Protein AF-A0A3M1Y2Q6-F1 (afdb_monomer)

Solvent-accessible surface area (backbone atoms only — not comparable to full-atom values): 8197 Å² total; per-residue (Å²): 135,67,67,74,61,61,56,50,56,53,53,53,51,48,47,54,50,44,39,63,77,53,44,41,68,63,50,40,54,51,52,46,51,50,50,41,46,50,53,54,52,50,24,75,75,66,76,52,63,84,64,69,85,60,56,58,85,60,52,47,77,42,79,74,50,74,46,80,47,71,82,51,103,88,46,94,67,52,32,38,37,38,36,30,39,29,25,33,68,33,86,93,42,74,91,41,72,39,70,28,32,37,29,42,33,30,19,38,82,85,54,47,80,72,49,76,47,83,47,74,48,64,72,86,74,90,55,83,68,80,61,64,81,76,76,76,86,130

Nearest PDB structures (foldseek):
  8rj3-assembly1_I  TM=3.422E-01  e=1.240E+00  Homo sapiens
  6q0w-assembly1_C  TM=2.585E-01  e=7.199E-01  Homo sapiens
  6q0r-assembly1_C  TM=2.950E-01  e=1.580E+00  Homo sapiens
  6st2-assembly1_D  TM=2.795E-01  e=9.739E-01  synthetic construct
  8rj3-assembly1_A  TM=3.238E-01  e=5.291E+00  Homo sapiens

Foldseek 3Di:
DPPVVVVVVVQVVLQVVLCVVLVVQVVQQVVLLVVQVVVVVVCVVPVDCLVVPDRSVQWDKDFPDKDWACDDPPDNAIKIKTKIWTWGADPVHRVDIDTQFIKIFIAGSNNHTPDIDTGTDHDDDPDPCVCVVVDDDD

Radius of gyration: 18.28 Å; Cα contacts (8 Å, |Δi|>4): 194; chains: 1; bounding box: 36×44×48 Å

Structure (mmCIF, N/CA/C/O backbone):
data_AF-A0A3M1Y2Q6-F1
#
_entry.id   AF-A0A3M1Y2Q6-F1
#
loop_
_atom_site.group_PDB
_atom_site.id
_atom_site.type_symbol
_atom_site.label_atom_id
_atom_site.label_alt_id
_atom_site.label_comp_id
_atom_site.label_asym_id
_atom_site.label_entity_id
_atom_site.label_seq_id
_atom_site.pdbx_PDB_ins_code
_atom_site.Cartn_x
_atom_site.Cartn_y
_atom_site.Cartn_z
_atom_site.occupancy
_atom_site.B_iso_or_equiv
_atom_site.auth_seq_id
_atom_site.auth_comp_id
_atom_site.auth_asym_id
_atom_site.auth_atom_id
_atom_site.pdbx_PDB_model_num
ATOM 1 N N . MET A 1 1 ? 13.872 -28.857 -22.835 1.00 44.91 1 MET A N 1
ATOM 2 C CA . MET A 1 1 ? 14.518 -27.538 -23.020 1.00 44.91 1 MET A CA 1
ATOM 3 C C . MET A 1 1 ? 13.755 -26.527 -22.188 1.00 44.91 1 MET A C 1
ATOM 5 O O . MET A 1 1 ? 12.534 -26.501 -22.249 1.00 44.91 1 MET A O 1
ATOM 9 N N . ASN A 1 2 ? 14.495 -25.813 -21.342 1.00 49.69 2 ASN A N 1
ATOM 10 C CA . ASN A 1 2 ? 14.066 -25.117 -20.125 1.00 49.69 2 ASN A CA 1
ATOM 11 C C . ASN A 1 2 ? 13.725 -23.632 -20.363 1.00 49.69 2 ASN A C 1
ATOM 13 O O . ASN A 1 2 ? 14.023 -22.778 -19.536 1.00 49.69 2 ASN A O 1
ATOM 17 N N . THR A 1 3 ? 13.091 -23.303 -21.488 1.00 54.56 3 THR A N 1
ATOM 18 C CA . THR A 1 3 ? 12.830 -21.905 -21.886 1.00 54.56 3 THR A CA 1
ATOM 19 C C . THR A 1 3 ? 11.935 -21.159 -20.885 1.00 54.56 3 THR A C 1
ATOM 21 O O . THR A 1 3 ? 12.010 -19.942 -20.749 1.00 54.56 3 THR A O 1
ATOM 24 N N . HIS A 1 4 ? 11.110 -21.897 -20.140 1.00 51.16 4 HIS A N 1
ATOM 25 C CA . HIS A 1 4 ? 10.209 -21.338 -19.134 1.00 51.16 4 HIS A CA 1
ATOM 26 C C . HIS A 1 4 ? 10.922 -20.898 -17.846 1.00 51.16 4 HIS A C 1
ATOM 28 O O . HIS A 1 4 ? 10.445 -19.981 -17.183 1.00 51.16 4 HIS A O 1
ATOM 34 N N . MET A 1 5 ? 12.052 -21.529 -17.506 1.00 51.00 5 MET A N 1
ATOM 35 C CA . MET A 1 5 ? 12.807 -21.243 -16.282 1.00 51.00 5 MET A CA 1
ATOM 36 C C . MET A 1 5 ? 13.713 -20.018 -16.477 1.00 51.00 5 MET A C 1
ATOM 38 O O . MET A 1 5 ? 13.731 -19.130 -15.635 1.00 51.00 5 MET A O 1
ATOM 42 N N . GLU A 1 6 ? 14.349 -19.893 -17.647 1.00 57.25 6 GLU A N 1
ATOM 43 C CA . GLU A 1 6 ? 15.196 -18.737 -17.980 1.00 57.25 6 GLU A CA 1
ATOM 44 C C . GLU A 1 6 ? 14.393 -17.427 -18.066 1.00 57.25 6 GLU A C 1
ATOM 46 O O . GLU A 1 6 ? 14.864 -16.382 -17.627 1.00 57.25 6 GLU A O 1
ATOM 51 N N . SER A 1 7 ? 13.155 -17.454 -18.572 1.00 59.81 7 SER A N 1
ATOM 52 C CA . SER A 1 7 ? 12.326 -16.244 -18.696 1.00 59.81 7 SER A CA 1
ATOM 53 C C . SER A 1 7 ? 11.854 -15.669 -17.351 1.00 59.81 7 SER A C 1
ATOM 55 O O . SER A 1 7 ? 11.610 -14.463 -17.270 1.00 59.81 7 SER A O 1
ATOM 57 N N . MET A 1 8 ? 11.689 -16.497 -16.311 1.00 60.78 8 MET A N 1
ATOM 58 C CA . MET A 1 8 ? 11.211 -16.042 -14.996 1.00 60.78 8 MET A CA 1
ATOM 59 C C . MET A 1 8 ? 12.309 -15.309 -14.217 1.00 60.78 8 MET A C 1
ATOM 61 O O . MET A 1 8 ? 12.027 -14.285 -13.590 1.00 60.78 8 MET A O 1
ATOM 65 N N . ASP A 1 9 ? 13.563 -15.743 -14.356 1.00 70.50 9 ASP A N 1
ATOM 66 C CA . ASP A 1 9 ? 14.717 -15.085 -13.732 1.00 70.50 9 ASP A CA 1
ATOM 67 C C . ASP A 1 9 ? 14.922 -13.655 -14.264 1.00 70.50 9 ASP A C 1
ATOM 69 O O . ASP A 1 9 ? 15.258 -12.741 -13.509 1.00 70.50 9 ASP A O 1
ATOM 73 N N . HIS A 1 10 ? 14.627 -13.417 -15.547 1.00 80.81 10 HIS A N 1
ATOM 74 C CA . HIS A 1 10 ? 14.741 -12.089 -16.161 1.00 80.81 10 HIS A CA 1
ATOM 75 C C . HIS A 1 10 ? 13.657 -11.116 -15.677 1.00 80.81 10 HIS A C 1
ATOM 77 O O . HIS A 1 10 ? 13.948 -9.943 -15.440 1.00 80.81 10 HIS A O 1
ATOM 83 N N . ALA A 1 11 ? 12.415 -11.584 -15.508 1.00 84.31 11 ALA A N 1
ATOM 84 C CA . ALA A 1 11 ? 11.317 -10.747 -15.023 1.00 84.31 11 ALA A CA 1
ATOM 85 C C . ALA A 1 11 ? 11.503 -10.368 -13.544 1.00 84.31 11 ALA A C 1
ATOM 87 O O . ALA A 1 11 ? 11.326 -9.204 -13.183 1.00 84.31 11 ALA A O 1
ATOM 88 N N . GLY A 1 12 ? 11.922 -11.326 -12.709 1.00 88.00 12 GLY A N 1
ATOM 89 C CA . GLY A 1 12 ? 12.261 -11.071 -11.309 1.00 88.00 12 GLY A CA 1
ATOM 90 C C . GLY A 1 12 ? 13.433 -10.098 -11.165 1.00 88.00 12 GLY A C 1
ATOM 91 O O . GLY A 1 12 ? 13.339 -9.128 -10.417 1.00 88.00 12 GLY A O 1
ATOM 92 N N . ALA A 1 13 ? 14.507 -10.288 -11.939 1.00 90.12 13 ALA A N 1
ATOM 93 C CA . ALA A 1 13 ? 15.645 -9.369 -11.944 1.00 90.12 13 ALA A CA 1
ATOM 94 C C . ALA A 1 13 ? 15.257 -7.956 -12.415 1.00 90.12 13 ALA A C 1
ATOM 96 O O . ALA A 1 13 ? 15.707 -6.964 -11.837 1.00 90.12 13 ALA A O 1
ATOM 97 N N . LEU A 1 14 ? 14.399 -7.852 -13.435 1.00 90.19 14 LEU A N 1
ATOM 98 C CA . LEU A 1 14 ? 13.886 -6.572 -13.917 1.00 90.19 14 LEU A CA 1
ATOM 99 C C 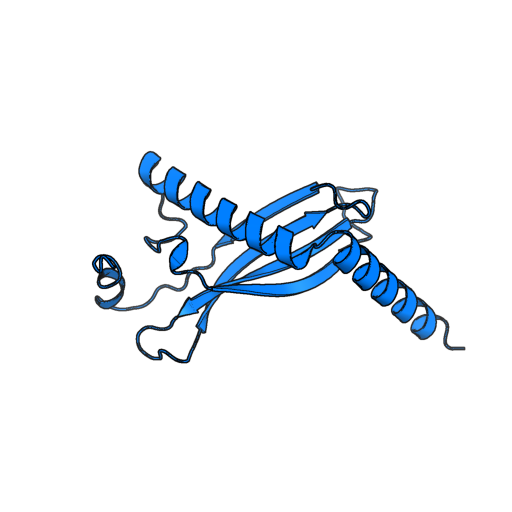. LEU A 1 14 ? 13.074 -5.849 -12.838 1.00 90.19 14 LEU A C 1
ATOM 101 O O . LEU A 1 14 ? 13.323 -4.669 -12.597 1.00 90.19 14 LEU A O 1
ATOM 105 N N . LEU A 1 15 ? 12.148 -6.551 -12.178 1.00 94.12 15 LEU A N 1
ATOM 106 C CA . LEU A 1 15 ? 11.342 -5.996 -11.093 1.00 94.12 15 LEU A CA 1
ATOM 107 C C . LEU A 1 15 ? 12.224 -5.511 -9.939 1.00 94.12 15 LEU A C 1
ATOM 109 O O . LEU A 1 15 ? 12.092 -4.363 -9.524 1.00 94.12 15 LEU A O 1
ATOM 113 N N . SER A 1 16 ? 13.155 -6.344 -9.468 1.00 93.94 16 SER A N 1
ATOM 114 C CA . SER A 1 16 ? 14.083 -5.981 -8.391 1.00 93.94 16 SER A CA 1
ATOM 115 C C . SER A 1 16 ? 14.908 -4.746 -8.745 1.00 93.94 16 SER A C 1
ATOM 117 O O . SER A 1 16 ? 15.079 -3.855 -7.915 1.00 93.94 16 SER A O 1
ATOM 119 N N . ARG A 1 17 ? 15.378 -4.649 -9.996 1.00 94.44 17 ARG A N 1
ATOM 120 C CA . ARG A 1 17 ? 16.130 -3.485 -10.474 1.00 94.44 17 ARG A CA 1
ATOM 121 C C . ARG A 1 17 ? 15.276 -2.218 -10.490 1.00 94.44 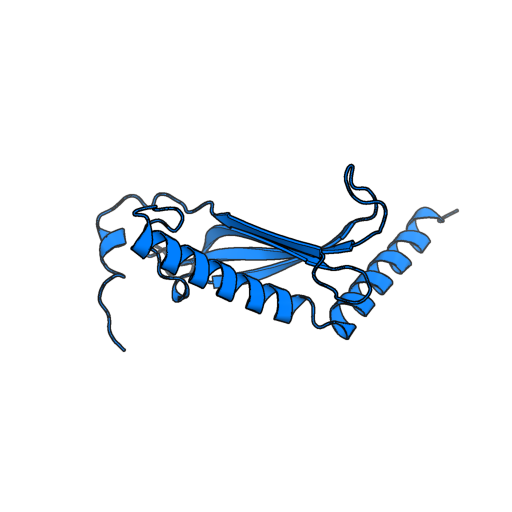17 ARG A C 1
ATOM 123 O O . ARG A 1 17 ? 15.729 -1.206 -9.971 1.00 94.44 17 ARG A O 1
ATOM 130 N N . ILE A 1 18 ? 14.074 -2.265 -11.073 1.00 94.56 18 ILE A N 1
ATOM 131 C CA . ILE A 1 18 ? 13.167 -1.104 -11.121 1.00 94.56 18 ILE A CA 1
ATOM 132 C C . ILE A 1 18 ? 12.804 -0.674 -9.697 1.00 94.56 18 ILE A C 1
ATOM 134 O O . ILE A 1 18 ? 12.920 0.501 -9.365 1.00 94.56 18 ILE A O 1
ATOM 138 N N . SER A 1 19 ? 12.421 -1.633 -8.850 1.00 94.75 19 SER A N 1
ATOM 139 C CA . SER A 1 19 ? 12.029 -1.392 -7.462 1.00 94.75 19 SER A CA 1
ATOM 140 C C . SER A 1 19 ? 13.118 -0.668 -6.673 1.00 94.75 19 SER A C 1
ATOM 142 O O . SER A 1 19 ? 12.836 0.355 -6.053 1.00 94.75 19 SER A O 1
ATOM 144 N N . ALA A 1 20 ? 14.365 -1.138 -6.773 1.00 95.50 20 ALA A N 1
ATOM 145 C CA . ALA A 1 20 ? 15.500 -0.522 -6.094 1.00 95.50 20 ALA A CA 1
ATOM 146 C C . ALA A 1 20 ? 15.873 0.849 -6.678 1.00 95.50 20 ALA A C 1
ATOM 148 O O . ALA A 1 20 ? 16.138 1.779 -5.928 1.00 95.50 20 ALA A O 1
ATOM 149 N N . GLN A 1 21 ? 15.887 0.997 -8.008 1.00 96.44 21 GLN A N 1
ATOM 150 C CA . GLN A 1 21 ? 16.246 2.266 -8.658 1.00 96.44 21 GLN A CA 1
ATOM 151 C C . GLN A 1 21 ? 15.245 3.387 -8.380 1.00 96.44 21 GLN A C 1
ATOM 153 O O . GLN A 1 21 ? 15.626 4.553 -8.379 1.00 96.44 21 GLN A O 1
ATOM 158 N N . GLN A 1 22 ? 13.975 3.031 -8.201 1.00 97.00 22 GLN A N 1
ATOM 159 C CA . GLN A 1 22 ? 12.880 3.980 -8.029 1.00 97.00 22 GLN A CA 1
ATOM 160 C C . GLN A 1 22 ? 12.388 4.069 -6.581 1.00 97.00 22 GLN A C 1
ATOM 162 O O . GLN A 1 22 ? 11.395 4.759 -6.350 1.00 97.00 22 GLN A O 1
ATOM 167 N N . GLU A 1 23 ? 13.030 3.360 -5.643 1.00 97.56 23 GLU A N 1
ATOM 168 C CA . GLU A 1 23 ? 12.662 3.302 -4.217 1.00 97.56 23 GLU A CA 1
ATOM 169 C C . GLU A 1 23 ? 11.160 3.016 -4.019 1.00 97.56 23 GLU A C 1
ATOM 171 O O . GLU A 1 23 ? 10.454 3.660 -3.237 1.00 97.56 23 GLU A O 1
ATOM 176 N N . LEU A 1 24 ? 10.625 2.082 -4.816 1.00 97.62 24 LEU A N 1
ATOM 177 C CA . LEU A 1 24 ? 9.182 1.822 -4.858 1.00 97.62 24 LEU A CA 1
ATOM 178 C C . LEU A 1 24 ? 8.596 1.388 -3.503 1.00 97.62 24 LEU A C 1
ATOM 180 O O . LEU A 1 24 ? 7.502 1.861 -3.186 1.00 97.62 24 LEU A O 1
ATOM 184 N N . PRO A 1 25 ? 9.259 0.540 -2.688 1.00 98.12 25 PRO A N 1
ATOM 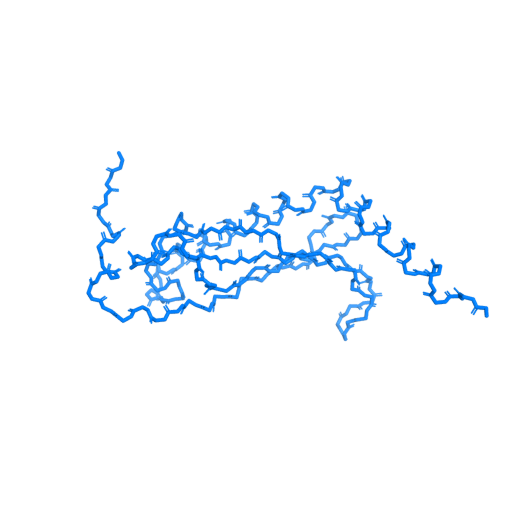185 C CA . PRO A 1 25 ? 8.758 0.171 -1.365 1.00 98.12 25 PRO A CA 1
ATOM 186 C C . PRO A 1 25 ? 8.545 1.385 -0.448 1.00 98.12 25 PRO A C 1
ATOM 188 O O . PRO A 1 25 ? 7.470 1.552 0.131 1.00 98.12 25 PRO A O 1
ATOM 191 N N . GLU A 1 26 ? 9.539 2.266 -0.345 1.00 98.50 26 GLU A N 1
ATOM 192 C CA . GLU A 1 26 ? 9.525 3.455 0.508 1.00 98.50 26 GLU A CA 1
ATOM 193 C C . GLU A 1 26 ? 8.483 4.471 0.034 1.00 98.50 26 GLU A C 1
ATOM 195 O O . GLU A 1 26 ? 7.728 5.037 0.837 1.00 98.50 26 GLU A O 1
ATOM 200 N N . ARG A 1 27 ? 8.390 4.666 -1.284 1.00 98.50 27 ARG A N 1
ATOM 201 C CA . ARG A 1 27 ? 7.387 5.542 -1.896 1.00 98.50 27 ARG A CA 1
ATOM 202 C C . ARG A 1 27 ? 5.972 5.022 -1.685 1.00 98.50 27 ARG A C 1
ATOM 204 O O . ARG A 1 27 ? 5.107 5.804 -1.303 1.00 98.50 27 ARG A O 1
ATOM 211 N N . ALA A 1 28 ? 5.744 3.719 -1.851 1.00 98.56 28 ALA A N 1
ATOM 212 C CA . ALA A 1 28 ? 4.439 3.108 -1.613 1.00 98.56 28 ALA A CA 1
ATOM 213 C C . ALA A 1 28 ? 4.015 3.228 -0.141 1.00 98.56 28 ALA A C 1
ATOM 215 O O . ALA A 1 28 ? 2.867 3.561 0.142 1.00 98.56 28 ALA A O 1
ATOM 216 N N . LEU A 1 29 ? 4.937 3.021 0.808 1.00 98.69 29 LEU A N 1
ATOM 217 C CA . LEU A 1 29 ? 4.666 3.234 2.235 1.00 98.69 29 LEU A CA 1
ATOM 218 C C . LEU A 1 29 ? 4.327 4.697 2.541 1.00 98.69 29 LEU A C 1
ATOM 220 O O . LEU A 1 29 ? 3.424 4.964 3.334 1.00 98.69 29 LEU A O 1
ATOM 224 N N . THR A 1 30 ? 5.036 5.643 1.925 1.00 98.62 30 THR A N 1
ATOM 225 C CA . THR A 1 30 ? 4.779 7.081 2.091 1.00 98.62 30 THR A CA 1
ATOM 226 C C . THR A 1 30 ? 3.400 7.450 1.550 1.00 98.62 30 THR A C 1
ATOM 228 O O . THR A 1 30 ? 2.591 8.032 2.273 1.00 98.62 30 THR A O 1
ATOM 231 N N . ALA A 1 31 ? 3.089 7.019 0.328 1.00 98.50 31 ALA A N 1
ATOM 232 C CA . ALA A 1 31 ? 1.809 7.279 -0.313 1.00 98.50 31 ALA A CA 1
ATOM 233 C C . ALA A 1 31 ? 0.637 6.623 0.449 1.00 98.50 31 ALA A C 1
ATOM 235 O O . ALA A 1 31 ? -0.393 7.260 0.664 1.00 98.50 31 ALA A O 1
ATOM 236 N N . ALA A 1 32 ? 0.824 5.413 0.992 1.00 98.69 32 ALA A N 1
ATOM 237 C CA . ALA A 1 32 ? -0.158 4.760 1.860 1.00 98.69 32 ALA A CA 1
ATOM 238 C C . ALA A 1 32 ? -0.456 5.573 3.138 1.00 98.69 32 ALA A C 1
ATOM 240 O O . ALA A 1 32 ? -1.617 5.716 3.528 1.00 98.69 32 ALA A O 1
ATOM 241 N N . ARG A 1 33 ? 0.571 6.149 3.789 1.00 98.56 33 ARG A N 1
ATOM 242 C CA . ARG A 1 33 ? 0.382 7.033 4.961 1.00 98.56 33 ARG A CA 1
ATOM 243 C C . ARG A 1 33 ? -0.397 8.289 4.594 1.00 98.56 33 ARG A C 1
ATOM 245 O O . ARG A 1 33 ? -1.273 8.713 5.348 1.00 98.56 33 ARG A O 1
ATOM 252 N N . GLU A 1 34 ? -0.077 8.890 3.454 1.00 98.38 34 GLU A N 1
ATOM 253 C CA . GLU A 1 34 ? -0.767 10.082 2.966 1.00 98.38 34 GLU A CA 1
ATOM 254 C C . GLU A 1 34 ? -2.220 9.794 2.595 1.00 98.38 34 GLU A C 1
ATOM 256 O O . GLU A 1 34 ? -3.093 10.593 2.930 1.00 98.38 34 GLU A O 1
ATOM 261 N N . ALA A 1 35 ? -2.499 8.648 1.970 1.00 98.31 35 ALA A N 1
ATOM 262 C CA . ALA A 1 35 ? -3.853 8.193 1.678 1.00 98.31 35 ALA A CA 1
ATOM 263 C C . ALA A 1 35 ? -4.675 8.039 2.965 1.00 98.31 35 ALA A C 1
ATOM 265 O O . ALA A 1 35 ? -5.730 8.656 3.077 1.00 98.31 35 ALA A O 1
ATOM 266 N N . LEU A 1 36 ? -4.153 7.339 3.981 1.00 98.19 36 LEU A N 1
ATOM 267 C CA . LEU A 1 36 ? -4.818 7.227 5.287 1.00 98.19 36 LEU A CA 1
ATOM 268 C C . LEU A 1 36 ? -5.084 8.596 5.927 1.00 98.19 36 LEU A C 1
ATOM 270 O O . LEU A 1 36 ? -6.156 8.820 6.486 1.00 98.19 36 LEU A O 1
ATOM 274 N N . ARG A 1 37 ? -4.124 9.526 5.846 1.00 97.88 37 ARG A N 1
ATOM 275 C CA . ARG A 1 37 ? -4.289 10.884 6.380 1.00 97.88 37 ARG A CA 1
ATOM 276 C C . ARG A 1 37 ? -5.389 11.655 5.651 1.00 97.88 37 ARG A C 1
ATOM 278 O O . ARG A 1 37 ? -6.199 12.283 6.325 1.00 97.88 37 ARG A O 1
ATOM 285 N N . ARG A 1 38 ? -5.415 11.607 4.315 1.00 96.69 38 ARG A N 1
ATOM 286 C CA . ARG A 1 38 ? -6.455 12.252 3.496 1.00 96.69 38 ARG A CA 1
ATOM 287 C C . ARG A 1 38 ? -7.830 11.676 3.814 1.00 96.69 38 ARG A C 1
ATOM 289 O O . ARG A 1 38 ? -8.724 12.436 4.156 1.00 96.69 38 ARG A O 1
ATOM 296 N N . THR A 1 39 ? -7.959 10.349 3.839 1.00 96.69 39 THR A N 1
ATOM 297 C CA . THR A 1 39 ? -9.217 9.684 4.205 1.00 96.69 39 THR A CA 1
ATOM 298 C C . THR A 1 39 ? -9.676 10.086 5.604 1.00 96.69 39 THR A C 1
ATOM 300 O O . THR A 1 39 ? -10.834 10.436 5.780 1.00 96.69 39 THR A O 1
ATOM 303 N N . TRP A 1 40 ? -8.780 10.118 6.596 1.00 95.50 40 TRP A N 1
ATOM 304 C CA . TRP A 1 40 ? -9.133 10.581 7.942 1.00 95.50 40 TRP A CA 1
ATOM 305 C C . TRP A 1 40 ? -9.653 12.023 7.953 1.00 95.50 40 TRP A C 1
ATOM 307 O O . TRP A 1 40 ? -10.607 12.316 8.665 1.00 95.50 40 TRP A O 1
ATOM 317 N N . GLN A 1 41 ? -9.036 12.924 7.183 1.00 94.81 41 GLN A N 1
ATOM 318 C CA . GLN A 1 41 ? -9.482 14.316 7.065 1.00 94.81 41 GLN A CA 1
ATOM 319 C C . GLN A 1 41 ? -10.875 14.403 6.426 1.00 94.81 41 GLN A C 1
ATOM 321 O O . GLN A 1 41 ? -11.756 15.046 6.990 1.00 94.81 41 GLN A O 1
ATOM 326 N N . GLU A 1 42 ? -11.098 13.686 5.324 1.00 94.56 42 GLU A N 1
ATOM 327 C CA . GLU A 1 42 ? -12.395 13.618 4.638 1.00 94.56 42 GLU A CA 1
ATOM 328 C C . GLU A 1 42 ? -13.508 13.073 5.549 1.00 94.56 42 GLU A C 1
ATOM 330 O O . GLU A 1 42 ? -14.635 13.565 5.511 1.00 94.56 42 GLU A O 1
ATOM 335 N N . GLU A 1 43 ? -13.211 12.102 6.419 1.00 94.25 43 GLU A N 1
ATOM 336 C CA . GLU A 1 43 ? -14.176 11.597 7.406 1.00 94.25 43 GLU A CA 1
ATOM 337 C C . GLU A 1 43 ? -14.622 12.660 8.409 1.00 94.25 43 GLU A C 1
ATOM 339 O O . GLU A 1 43 ? -15.808 12.720 8.750 1.00 94.25 43 GLU A O 1
ATOM 344 N N . GLN A 1 44 ? -13.694 13.512 8.864 1.00 91.19 44 GLN A N 1
ATOM 345 C CA . GLN A 1 44 ? -14.027 14.613 9.773 1.00 91.19 44 GLN A CA 1
ATOM 346 C C . GLN A 1 44 ? -14.938 15.647 9.099 1.00 91.19 44 GLN A C 1
ATOM 348 O O . GLN A 1 44 ? -15.763 16.265 9.768 1.00 91.19 44 GLN A O 1
ATOM 353 N N . GLU A 1 45 ? -14.804 15.829 7.785 1.00 93.19 45 GLU A N 1
ATOM 354 C CA . GLU A 1 45 ? -15.564 16.818 7.016 1.00 93.19 45 GLU A CA 1
ATOM 355 C C . GLU A 1 45 ? -16.933 16.290 6.562 1.00 93.19 45 GLU A C 1
ATOM 357 O O . GLU A 1 45 ? -17.915 17.035 6.541 1.00 93.19 45 GLU A O 1
ATOM 362 N N . HIS A 1 46 ? -17.027 15.002 6.223 1.00 88.62 46 HIS A N 1
ATOM 363 C CA . HIS A 1 46 ? -18.187 14.429 5.533 1.00 88.62 46 HIS A CA 1
ATOM 364 C C . HIS A 1 46 ? -18.968 13.381 6.337 1.00 88.62 46 HIS A C 1
ATOM 366 O O . HIS A 1 46 ? -19.898 12.775 5.804 1.00 88.62 46 HIS A O 1
ATOM 372 N N . SER A 1 47 ? -18.647 13.180 7.623 1.00 82.56 47 SER A N 1
ATOM 373 C CA . SER A 1 47 ? -19.325 12.207 8.502 1.00 82.56 47 SER A CA 1
ATOM 374 C C . SER A 1 47 ? -19.326 10.767 7.955 1.00 82.56 47 SER A C 1
ATOM 376 O O . SER A 1 47 ? -20.236 9.981 8.230 1.00 82.56 47 SER A O 1
ATOM 378 N N . THR A 1 48 ? -18.310 10.405 7.169 1.00 86.88 48 THR A N 1
ATOM 379 C CA . THR A 1 48 ? -18.067 9.028 6.719 1.00 86.88 48 THR A CA 1
ATOM 380 C C . THR A 1 48 ? -17.252 8.260 7.770 1.00 86.88 48 THR A C 1
ATOM 382 O O . THR A 1 48 ? -16.660 8.848 8.670 1.00 86.88 48 THR A O 1
ATOM 385 N N . THR A 1 49 ? -17.289 6.922 7.726 1.00 89.19 49 THR A N 1
ATOM 386 C CA . THR A 1 49 ? -16.619 6.044 8.718 1.00 89.19 49 THR A CA 1
ATOM 387 C C . THR A 1 49 ? -15.896 4.857 8.065 1.00 89.19 49 THR A C 1
ATOM 389 O O . THR A 1 49 ? -15.902 3.730 8.565 1.00 89.19 49 THR A O 1
ATOM 392 N N . VAL A 1 50 ? -15.263 5.127 6.928 1.00 93.12 50 VAL A N 1
ATOM 393 C CA . VAL A 1 50 ? -14.323 4.264 6.204 1.00 93.12 50 VAL A CA 1
ATOM 394 C C . VAL A 1 50 ? -13.237 3.659 7.116 1.00 93.12 50 VAL A C 1
ATOM 396 O O . VAL A 1 50 ? -13.077 2.440 7.143 1.00 93.12 50 VAL A O 1
ATOM 399 N N . LEU A 1 51 ? -12.530 4.474 7.905 1.00 93.62 51 LEU A N 1
ATOM 400 C CA . LEU A 1 51 ? -11.486 4.073 8.852 1.00 93.62 51 LEU A CA 1
ATOM 401 C C . LEU A 1 51 ? -12.039 3.667 10.222 1.00 93.62 51 LEU A C 1
ATOM 403 O O . LEU A 1 51 ? -11.274 3.333 11.125 1.00 93.62 51 LEU A O 1
ATOM 407 N N . ARG A 1 52 ? -13.365 3.688 10.404 1.00 91.31 52 ARG A N 1
ATOM 408 C CA . ARG A 1 52 ? -14.061 3.277 11.638 1.00 91.31 52 ARG A CA 1
ATOM 409 C C . ARG A 1 52 ? -13.537 3.942 12.917 1.00 91.31 52 ARG A C 1
ATOM 411 O O . ARG A 1 52 ? -13.581 3.344 13.989 1.00 91.31 52 ARG A O 1
ATOM 418 N N . GLY A 1 53 ? -13.054 5.178 12.811 1.00 90.06 53 GLY A N 1
ATOM 419 C CA . GLY A 1 53 ? -12.531 5.938 13.946 1.00 90.06 53 GLY A CA 1
ATOM 420 C C . GLY A 1 53 ? -11.082 5.618 14.331 1.00 90.06 53 GLY A C 1
ATOM 421 O O . GLY A 1 53 ? -10.586 6.203 15.294 1.00 90.06 53 GLY A O 1
ATOM 422 N N . TYR A 1 54 ? -10.381 4.748 13.594 1.00 91.75 54 TYR A N 1
ATOM 423 C CA . TYR A 1 54 ? -8.943 4.552 13.777 1.00 91.75 54 TYR A CA 1
ATOM 424 C C . TYR A 1 54 ? -8.159 5.723 13.192 1.00 91.75 54 TYR A C 1
ATOM 426 O O . TYR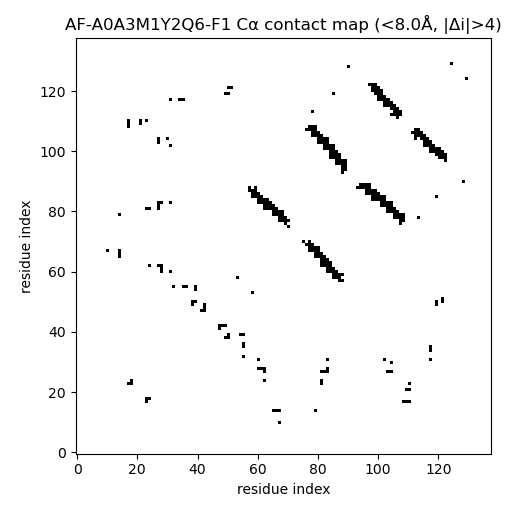 A 1 54 ? -8.284 6.048 12.011 1.00 91.75 54 TYR A O 1
ATOM 434 N N . ARG A 1 55 ? -7.290 6.321 14.012 1.00 94.38 55 ARG A N 1
ATOM 435 C CA . ARG A 1 55 ? -6.354 7.348 13.545 1.00 94.38 55 ARG A CA 1
ATOM 436 C C . ARG A 1 55 ? -5.364 6.738 12.543 1.00 94.38 55 ARG A C 1
ATOM 438 O O . ARG A 1 55 ? -4.951 5.593 12.738 1.00 94.38 55 ARG A O 1
ATOM 445 N N . PRO A 1 56 ? -4.869 7.505 11.555 1.00 96.12 56 PRO A N 1
ATOM 446 C CA . PRO A 1 56 ? -3.859 7.028 10.605 1.00 96.12 56 PRO A CA 1
ATOM 447 C C . PRO A 1 56 ? -2.621 6.400 11.262 1.00 96.12 56 PRO A C 1
ATOM 449 O O . PRO A 1 56 ? -2.055 5.444 10.744 1.00 96.12 56 PRO A O 1
ATOM 452 N N . THR A 1 57 ? -2.212 6.900 12.431 1.00 96.06 57 THR A N 1
ATOM 453 C CA . THR A 1 57 ? -1.052 6.401 13.187 1.00 96.06 57 THR A CA 1
ATOM 454 C C . THR A 1 57 ? -1.270 5.043 13.855 1.00 96.06 57 THR A C 1
ATOM 456 O O . THR A 1 57 ? -0.294 4.422 14.268 1.00 96.06 57 THR A O 1
ATOM 459 N N . ALA A 1 58 ? -2.514 4.566 13.963 1.00 95.06 58 ALA A N 1
ATOM 460 C CA . ALA A 1 58 ? -2.812 3.239 14.496 1.00 95.06 58 ALA A CA 1
ATOM 461 C C . ALA A 1 58 ? -2.474 2.119 13.497 1.00 95.06 58 ALA A C 1
ATOM 463 O O . ALA A 1 58 ? -2.273 0.974 13.907 1.00 95.06 58 ALA A O 1
ATOM 464 N N . PHE A 1 59 ? -2.401 2.442 12.202 1.00 96.75 59 PHE A N 1
ATOM 465 C CA . PHE A 1 59 ? -2.126 1.475 11.149 1.00 96.75 59 PHE A CA 1
ATOM 466 C C . PHE A 1 59 ? -0.631 1.159 11.058 1.00 96.75 59 PHE A C 1
ATOM 468 O O . PHE A 1 59 ? 0.224 2.035 10.911 1.00 96.75 59 PHE A O 1
ATOM 475 N N . ILE A 1 60 ? -0.327 -0.131 11.095 1.00 97.69 60 ILE A N 1
ATOM 476 C CA . ILE A 1 60 ? 0.978 -0.693 10.776 1.00 97.69 60 ILE A CA 1
ATOM 477 C C . ILE A 1 60 ? 0.977 -0.988 9.278 1.00 97.69 60 ILE A C 1
ATOM 479 O O . ILE A 1 60 ? 0.095 -1.680 8.775 1.00 97.69 60 ILE A O 1
ATOM 483 N N . LEU A 1 61 ? 1.963 -0.450 8.568 1.00 98.38 61 LEU A N 1
ATOM 484 C CA . LEU A 1 61 ? 2.090 -0.586 7.120 1.00 98.38 61 LEU A CA 1
ATOM 485 C C . LEU A 1 61 ? 3.262 -1.499 6.793 1.00 98.38 61 LEU A C 1
ATOM 487 O O . LEU A 1 61 ? 4.347 -1.324 7.356 1.00 98.38 61 LEU A O 1
ATOM 491 N N . ARG A 1 62 ? 3.062 -2.441 5.871 1.00 98.38 62 ARG A N 1
ATOM 492 C CA . ARG A 1 62 ? 4.124 -3.331 5.385 1.00 98.38 62 ARG A CA 1
ATOM 493 C C . ARG A 1 62 ? 4.009 -3.550 3.896 1.00 98.38 62 ARG A C 1
ATOM 495 O O . ARG A 1 62 ? 2.917 -3.761 3.390 1.00 98.38 62 ARG A O 1
ATOM 502 N N . VAL A 1 63 ? 5.140 -3.536 3.203 1.00 98.31 63 VAL 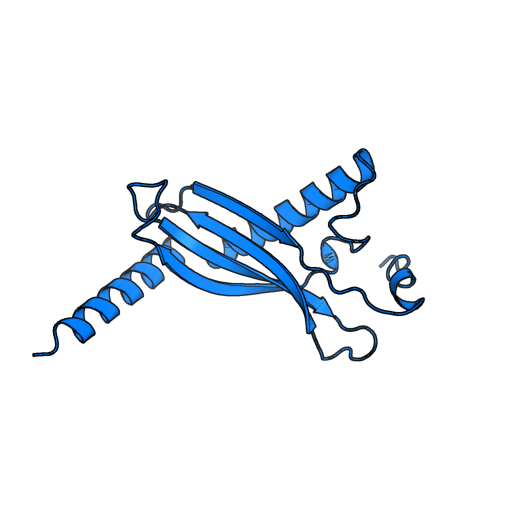A N 1
ATOM 503 C CA . VAL A 1 63 ? 5.183 -3.994 1.815 1.00 98.31 63 VAL A CA 1
ATOM 504 C C . VAL A 1 63 ? 5.095 -5.514 1.831 1.00 98.31 63 VAL A C 1
ATOM 506 O O . VAL A 1 63 ? 5.961 -6.179 2.389 1.00 98.31 63 VAL A O 1
ATOM 509 N N . GLU A 1 64 ? 4.031 -6.046 1.244 1.00 97.88 64 GLU A N 1
ATOM 510 C CA . GLU A 1 64 ? 3.754 -7.485 1.216 1.00 97.88 64 GLU A CA 1
ATOM 511 C C . GLU A 1 64 ? 4.356 -8.134 -0.025 1.00 97.88 64 GLU A C 1
ATOM 513 O O . GLU A 1 64 ? 4.937 -9.215 0.037 1.00 97.88 64 GLU A O 1
ATOM 518 N N . ARG A 1 65 ? 4.204 -7.473 -1.177 1.00 97.56 65 ARG A N 1
ATOM 519 C CA . ARG A 1 65 ? 4.727 -7.957 -2.453 1.00 97.56 65 ARG A CA 1
ATOM 520 C C . ARG A 1 65 ? 4.818 -6.852 -3.491 1.00 97.56 65 ARG A C 1
ATOM 522 O O . ARG A 1 65 ? 4.172 -5.808 -3.377 1.00 97.56 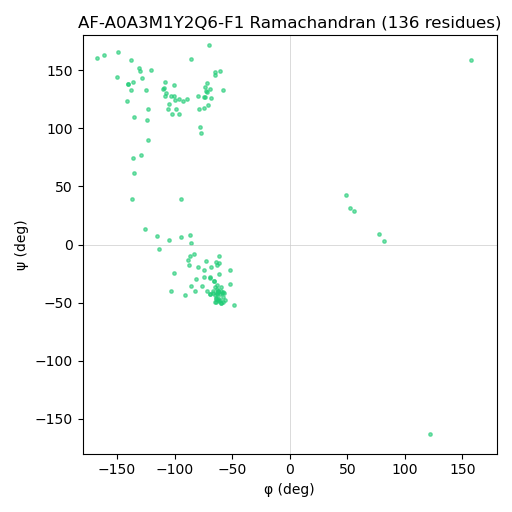65 ARG A O 1
ATOM 529 N N . GLN A 1 66 ? 5.593 -7.135 -4.529 1.00 97.06 66 GLN A N 1
ATOM 530 C CA . GLN A 1 66 ? 5.659 -6.341 -5.744 1.00 97.06 66 GLN A CA 1
ATOM 531 C C . GLN A 1 66 ? 5.456 -7.247 -6.951 1.00 97.06 66 GLN A C 1
ATOM 533 O O . GLN A 1 66 ? 5.901 -8.395 -6.956 1.00 97.06 66 GLN A O 1
ATOM 538 N N . GLU A 1 67 ? 4.772 -6.735 -7.965 1.00 95.12 67 GLU A N 1
ATOM 539 C CA . GLU A 1 67 ? 4.385 -7.497 -9.148 1.00 95.12 67 GLU A CA 1
ATOM 540 C C . GLU A 1 67 ? 4.637 -6.664 -10.403 1.00 95.12 67 GLU A C 1
ATOM 542 O O . GLU A 1 67 ? 4.363 -5.466 -10.427 1.00 95.12 67 GLU A O 1
ATOM 547 N N . LEU A 1 68 ? 5.133 -7.304 -11.462 1.00 93.31 68 LEU A N 1
ATOM 548 C CA . LEU A 1 68 ? 5.211 -6.701 -12.788 1.00 93.31 68 LEU A CA 1
ATOM 549 C C . LEU A 1 68 ? 3.982 -7.133 -13.594 1.00 93.31 68 LEU A C 1
ATOM 551 O O . LEU A 1 68 ? 3.819 -8.310 -13.921 1.00 93.31 68 LEU A O 1
ATOM 555 N N . VAL A 1 69 ? 3.106 -6.182 -13.896 1.00 91.38 69 VAL A N 1
ATOM 556 C CA . VAL A 1 69 ? 1.810 -6.425 -14.531 1.00 91.38 69 VAL A CA 1
ATOM 557 C C . VAL A 1 69 ? 1.904 -6.068 -16.012 1.00 91.38 69 VAL A C 1
ATOM 559 O O . VAL A 1 69 ? 2.063 -4.906 -16.369 1.00 91.38 69 VAL A O 1
ATOM 562 N N . PHE A 1 70 ? 1.814 -7.075 -16.888 1.00 84.81 70 PHE A N 1
ATOM 563 C CA . PHE A 1 70 ? 1.949 -6.911 -18.347 1.00 84.81 70 PHE A CA 1
ATOM 564 C C . PHE A 1 70 ? 0.621 -6.886 -19.107 1.00 84.81 70 PHE A C 1
ATOM 566 O O . PHE A 1 70 ? 0.558 -6.376 -20.222 1.00 84.81 70 PHE A O 1
ATOM 573 N N . ARG A 1 71 ? -0.428 -7.490 -18.543 1.00 68.94 71 ARG A N 1
ATOM 574 C CA . ARG A 1 71 ? -1.752 -7.565 -19.161 1.00 68.94 71 ARG A CA 1
ATOM 575 C C . ARG A 1 71 ? -2.774 -6.952 -18.229 1.00 68.94 71 ARG A C 1
ATOM 577 O O . ARG A 1 71 ? -3.007 -7.467 -17.141 1.00 68.94 71 ARG A O 1
ATOM 584 N N . HIS A 1 72 ? -3.375 -5.869 -18.693 1.00 66.69 72 HIS A N 1
ATOM 585 C CA . HIS A 1 72 ? -4.500 -5.222 -18.049 1.00 66.69 72 HIS A CA 1
ATOM 586 C C . HIS A 1 72 ? -5.470 -4.766 -19.135 1.00 66.69 72 HIS A C 1
ATOM 588 O O . HIS A 1 72 ? -5.032 -4.213 -20.142 1.00 66.69 72 HIS A O 1
ATOM 594 N N . ASP A 1 73 ? -6.774 -4.948 -18.932 1.00 70.56 73 ASP A N 1
ATOM 595 C CA . ASP A 1 73 ? -7.788 -4.623 -19.951 1.00 70.56 73 ASP A CA 1
ATOM 596 C C . ASP A 1 73 ? -7.829 -3.124 -20.306 1.00 70.56 73 ASP A C 1
ATOM 598 O O . ASP A 1 73 ? -8.347 -2.734 -21.350 1.00 70.56 73 ASP A O 1
ATOM 602 N N . TRP A 1 74 ? -7.254 -2.273 -19.449 1.00 70.88 74 TRP A N 1
ATOM 603 C CA . TRP A 1 74 ? -7.303 -0.809 -19.566 1.00 70.88 74 TRP A CA 1
ATOM 604 C C . TRP A 1 74 ? -5.955 -0.138 -19.852 1.00 70.88 74 TRP A C 1
ATOM 606 O O . TRP A 1 74 ? -5.918 1.078 -20.021 1.00 70.88 74 TRP A O 1
ATOM 616 N N . ARG A 1 75 ? -4.838 -0.881 -19.891 1.00 68.06 75 ARG A N 1
ATOM 617 C CA . ARG A 1 75 ? -3.502 -0.293 -20.105 1.00 68.06 75 ARG A CA 1
ATOM 618 C C . ARG A 1 75 ? -2.673 -1.131 -21.071 1.00 68.06 75 ARG A C 1
ATOM 620 O O . ARG A 1 75 ? -2.563 -2.343 -20.932 1.00 68.06 75 ARG A O 1
ATOM 627 N N . THR A 1 76 ? -2.056 -0.452 -22.033 1.00 76.62 76 THR A N 1
ATOM 628 C CA . THR A 1 76 ? -1.184 -1.048 -23.058 1.00 76.62 76 THR A CA 1
ATOM 629 C C . THR A 1 76 ? 0.279 -1.148 -22.626 1.00 76.62 76 THR A C 1
ATOM 631 O O . THR A 1 76 ? 1.057 -1.837 -23.282 1.00 76.62 76 THR A O 1
ATOM 634 N N . VAL A 1 77 ? 0.661 -0.471 -21.537 1.00 83.19 77 VAL A N 1
ATOM 635 C CA . VAL A 1 77 ? 2.039 -0.410 -21.032 1.00 83.19 77 VAL A CA 1
ATOM 636 C C . VAL A 1 77 ? 2.145 -1.188 -19.715 1.00 83.19 77 VAL A C 1
ATOM 638 O O . VAL A 1 77 ? 1.283 -1.002 -18.850 1.00 83.19 77 VAL A O 1
ATOM 641 N N . PRO A 1 78 ? 3.17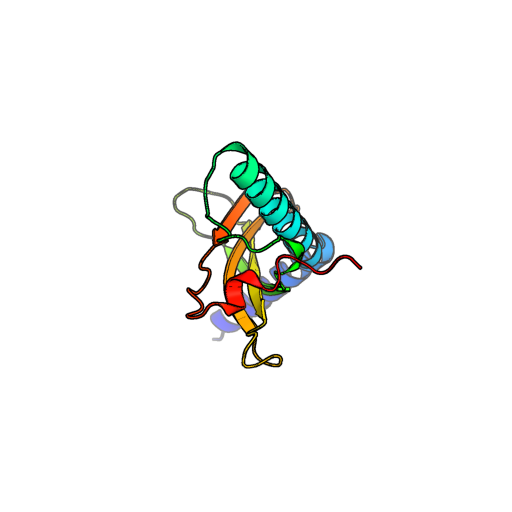8 -2.036 -19.538 1.00 89.25 78 PRO A N 1
ATOM 642 C CA . PRO A 1 78 ? 3.421 -2.720 -18.274 1.00 89.25 78 PRO A CA 1
ATOM 643 C C . PRO A 1 78 ? 3.667 -1.743 -17.126 1.00 89.25 78 PRO A C 1
ATOM 645 O O . PRO A 1 78 ? 4.256 -0.681 -17.326 1.00 89.25 78 PRO A O 1
ATOM 648 N N . PHE A 1 79 ? 3.282 -2.131 -15.918 1.00 93.06 79 PHE A N 1
ATOM 649 C CA . PHE A 1 79 ? 3.515 -1.345 -14.708 1.00 93.06 79 PHE A CA 1
ATOM 650 C C . PHE A 1 79 ? 3.955 -2.244 -13.554 1.00 93.06 79 PHE A C 1
ATOM 652 O O . PHE A 1 79 ? 3.737 -3.457 -13.569 1.00 93.06 79 PHE A O 1
ATOM 659 N N . VAL A 1 80 ? 4.599 -1.646 -12.559 1.00 96.00 80 VAL A N 1
ATOM 660 C CA . VAL A 1 80 ? 4.928 -2.290 -11.293 1.00 96.00 80 VAL A CA 1
ATOM 661 C C . VAL A 1 80 ? 3.850 -1.937 -10.282 1.00 96.00 80 VAL A C 1
ATOM 663 O O . VAL A 1 80 ? 3.599 -0.762 -10.033 1.00 96.00 80 VAL A O 1
ATOM 666 N N . ARG A 1 81 ? 3.240 -2.954 -9.683 1.00 97.00 81 ARG A N 1
ATOM 667 C CA . ARG A 1 81 ? 2.316 -2.810 -8.560 1.00 97.00 81 ARG A CA 1
ATOM 668 C C . ARG A 1 81 ? 3.045 -3.125 -7.270 1.00 97.00 81 ARG A C 1
ATOM 670 O O . ARG A 1 81 ? 3.587 -4.218 -7.122 1.00 97.00 81 ARG A O 1
ATOM 677 N N . THR A 1 82 ? 3.027 -2.196 -6.324 1.00 98.50 82 THR A N 1
ATOM 678 C CA . THR A 1 82 ? 3.502 -2.422 -4.955 1.00 98.50 82 THR A CA 1
ATOM 679 C C . THR A 1 82 ? 2.301 -2.549 -4.027 1.00 98.50 82 THR A C 1
ATOM 681 O O . THR A 1 82 ? 1.472 -1.645 -3.945 1.00 98.50 82 THR A O 1
ATOM 684 N N . HIS A 1 83 ? 2.192 -3.691 -3.349 1.00 98.50 83 HIS A N 1
ATOM 685 C CA . HIS A 1 83 ? 1.098 -4.001 -2.436 1.00 98.50 83 HIS A CA 1
ATOM 686 C C . HIS A 1 83 ? 1.534 -3.739 -0.994 1.00 98.50 83 HIS A C 1
ATOM 688 O O . HIS A 1 83 ? 2.426 -4.416 -0.477 1.00 98.50 83 HIS A O 1
ATOM 694 N N . VAL A 1 84 ? 0.878 -2.791 -0.331 1.00 98.75 84 VAL A N 1
ATOM 695 C CA . VAL A 1 84 ? 1.110 -2.456 1.076 1.00 98.75 84 VAL A CA 1
ATOM 696 C C . VAL A 1 84 ? -0.044 -2.999 1.914 1.00 98.75 84 VAL A C 1
ATOM 698 O O . VAL A 1 84 ? -1.183 -2.578 1.749 1.00 98.75 84 VAL A O 1
ATOM 701 N N . GLY A 1 85 ? 0.228 -3.936 2.815 1.00 98.56 85 GLY A N 1
ATOM 702 C CA . GLY A 1 85 ? -0.740 -4.398 3.803 1.00 98.56 85 GLY A CA 1
ATOM 703 C C . GLY A 1 85 ? -0.978 -3.339 4.879 1.00 98.56 85 GLY A C 1
ATOM 704 O O . GLY A 1 85 ? -0.033 -2.692 5.345 1.00 98.56 85 GLY A O 1
ATOM 705 N N . LEU A 1 86 ? -2.241 -3.172 5.270 1.00 98.44 86 LEU A N 1
ATOM 706 C CA . LEU A 1 86 ? -2.654 -2.353 6.406 1.00 98.44 86 LEU A CA 1
ATOM 707 C C . LEU A 1 86 ? -2.984 -3.288 7.564 1.00 98.44 86 LEU A C 1
ATOM 709 O O . LEU A 1 86 ? -3.798 -4.196 7.408 1.00 98.44 86 LEU A O 1
ATOM 713 N N . TYR A 1 87 ? -2.399 -3.047 8.731 1.00 97.06 87 TYR A N 1
ATOM 714 C CA . TYR A 1 87 ? -2.625 -3.870 9.913 1.00 97.06 87 TYR A CA 1
ATOM 715 C C . TYR A 1 87 ? -2.947 -3.023 11.136 1.00 97.06 87 TYR A C 1
ATOM 717 O O . TYR A 1 87 ? -2.486 -1.892 11.269 1.00 97.06 87 TYR A O 1
ATOM 725 N N . LEU A 1 88 ? -3.706 -3.595 12.061 1.00 95.25 88 LEU A N 1
ATOM 726 C CA . LEU A 1 88 ? -3.972 -3.034 13.382 1.00 95.25 88 LEU A CA 1
ATOM 727 C C . LEU A 1 88 ? -3.478 -4.007 14.448 1.00 95.25 88 LEU A C 1
ATOM 729 O O . LEU A 1 88 ? -3.486 -5.220 14.243 1.00 95.25 88 LEU A O 1
ATOM 733 N N . ARG A 1 89 ? -3.065 -3.493 15.607 1.00 92.06 89 ARG A N 1
ATOM 734 C CA . ARG A 1 89 ? -2.778 -4.363 16.753 1.00 92.06 89 ARG A CA 1
ATOM 735 C C . ARG A 1 89 ? -4.076 -4.884 17.347 1.00 92.06 89 ARG A C 1
ATOM 737 O O . ARG A 1 89 ? -4.996 -4.104 17.589 1.00 92.06 89 ARG A O 1
ATOM 744 N N . ASP A 1 90 ? -4.108 -6.175 17.649 1.00 85.94 90 ASP A N 1
ATOM 745 C CA . ASP A 1 90 ? -5.175 -6.754 18.452 1.00 85.94 90 ASP A CA 1
ATOM 746 C C . ASP A 1 90 ? -5.022 -6.271 19.916 1.00 85.94 90 ASP A C 1
ATOM 748 O O . ASP A 1 90 ? -3.976 -6.491 20.540 1.00 85.94 90 ASP A O 1
ATOM 752 N N . PRO A 1 91 ? -6.017 -5.571 20.490 1.00 81.19 91 PRO A N 1
ATOM 753 C CA . PRO A 1 91 ? -5.949 -5.063 21.854 1.00 81.19 91 PRO A CA 1
ATOM 754 C C . PRO A 1 91 ? -6.007 -6.184 22.894 1.00 81.19 91 PRO A C 1
ATOM 756 O O . PRO A 1 91 ? -5.447 -6.021 23.979 1.00 81.19 91 PRO A O 1
ATOM 759 N N . GLU A 1 92 ? -6.649 -7.310 22.576 1.00 83.81 92 GLU A N 1
ATOM 760 C CA . GLU A 1 92 ? -6.726 -8.488 23.442 1.00 83.81 92 GLU A CA 1
ATOM 761 C C . GLU A 1 92 ? -5.458 -9.336 23.328 1.00 83.81 92 GLU A C 1
ATOM 763 O O . GLU A 1 92 ? -5.031 -9.977 24.291 1.00 83.81 92 GLU A O 1
ATOM 768 N N . ARG A 1 93 ? -4.810 -9.305 22.160 1.00 83.44 93 ARG A N 1
ATOM 769 C CA . ARG A 1 93 ? -3.589 -10.058 21.863 1.00 83.44 93 ARG A CA 1
ATOM 770 C C . ARG A 1 93 ? -2.526 -9.137 21.285 1.00 83.44 93 ARG A C 1
ATOM 772 O O . ARG A 1 93 ? -2.245 -9.177 20.099 1.00 83.44 93 ARG A O 1
ATOM 779 N N . ARG A 1 94 ? -1.871 -8.341 22.136 1.00 76.62 94 ARG A N 1
ATOM 780 C CA . ARG A 1 94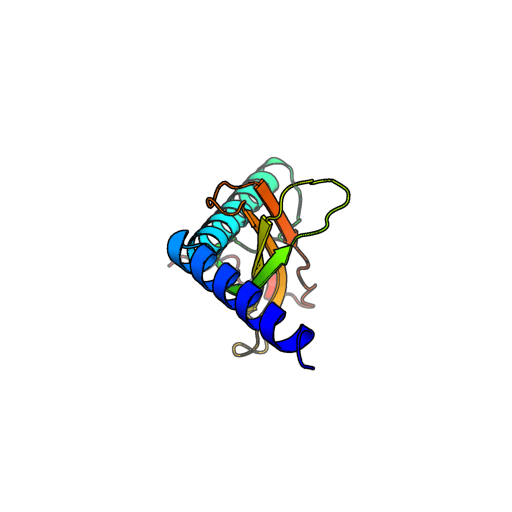 ? -0.920 -7.281 21.722 1.00 76.62 94 ARG A CA 1
ATOM 781 C C . ARG A 1 94 ? 0.204 -7.710 20.762 1.00 76.62 94 ARG A C 1
ATOM 783 O O . ARG A 1 94 ? 0.792 -6.842 20.120 1.00 76.62 94 ARG A O 1
ATOM 790 N N . SER A 1 95 ? 0.546 -8.999 20.705 1.00 80.19 95 SER A N 1
ATOM 791 C CA . SER A 1 95 ? 1.537 -9.567 19.777 1.00 80.19 95 SER A CA 1
ATOM 792 C C . SER A 1 95 ? 0.965 -9.957 18.410 1.00 80.19 95 SER A C 1
ATOM 794 O O . SER A 1 95 ? 1.730 -10.294 17.511 1.00 80.19 95 SER A O 1
ATOM 796 N N . GLN A 1 96 ? -0.356 -9.944 18.257 1.00 87.75 96 GLN A N 1
ATOM 797 C CA . GLN A 1 96 ? -1.067 -10.304 17.045 1.00 87.75 96 GLN A CA 1
ATOM 798 C C . GLN A 1 96 ? -1.496 -9.043 16.296 1.00 87.75 96 GLN A C 1
ATOM 800 O O . GLN A 1 96 ? -1.977 -8.062 16.869 1.00 87.75 96 GLN A O 1
ATOM 805 N N . GLU A 1 97 ? -1.315 -9.092 14.986 1.00 92.38 97 GLU A N 1
ATOM 806 C CA . GLU A 1 97 ? -1.762 -8.064 14.064 1.00 92.38 97 GLU A CA 1
ATOM 807 C C . GLU A 1 97 ? -2.942 -8.593 13.260 1.00 92.38 97 GLU A C 1
ATOM 809 O O . GLU A 1 97 ? -2.977 -9.757 12.855 1.00 92.38 97 GLU A O 1
ATOM 814 N N . LEU A 1 98 ? -3.920 -7.725 13.052 1.00 93.88 98 LEU A N 1
ATOM 815 C CA . LEU A 1 98 ? -5.122 -8.006 12.291 1.00 93.88 98 LEU A CA 1
ATOM 816 C C . LEU A 1 98 ? -5.033 -7.244 10.979 1.00 93.88 98 LEU A C 1
ATOM 818 O O . LEU A 1 98 ? -4.803 -6.034 10.986 1.00 93.88 98 LEU A O 1
ATOM 822 N N . ALA A 1 99 ? -5.220 -7.949 9.864 1.00 96.06 99 ALA A N 1
ATOM 823 C CA . ALA A 1 99 ? -5.355 -7.307 8.566 1.00 96.06 99 ALA A CA 1
ATOM 824 C C . ALA A 1 99 ? -6.542 -6.335 8.604 1.00 96.06 99 ALA A C 1
ATOM 826 O O . ALA A 1 99 ? -7.614 -6.670 9.104 1.00 96.06 99 ALA A O 1
ATOM 827 N N . ALA A 1 100 ? -6.312 -5.124 8.111 1.00 96.81 100 ALA A N 1
ATOM 828 C CA . ALA A 1 100 ? -7.251 -4.008 8.120 1.00 96.81 100 ALA A CA 1
ATOM 829 C C . ALA A 1 100 ? -7.477 -3.431 6.710 1.00 96.81 100 ALA A C 1
ATOM 831 O O . ALA A 1 100 ? -8.025 -2.337 6.557 1.00 96.81 100 ALA A O 1
ATOM 832 N N . GLY A 1 101 ? -7.037 -4.157 5.682 1.00 97.81 101 GLY A N 1
ATOM 833 C CA . GLY A 1 101 ? -7.091 -3.759 4.281 1.00 97.81 101 GLY A CA 1
ATOM 834 C C . GLY A 1 101 ? -5.714 -3.730 3.628 1.00 97.81 101 GLY A C 1
ATOM 835 O O . GLY A 1 101 ? -4.740 -4.290 4.138 1.00 97.81 101 GLY A O 1
ATOM 836 N N . TYR A 1 102 ? -5.633 -3.061 2.485 1.00 98.56 102 TYR A N 1
ATOM 837 C CA . TYR A 1 102 ? -4.393 -2.883 1.739 1.00 98.56 102 TYR A CA 1
ATOM 838 C C . TYR A 1 102 ? -4.391 -1.561 0.968 1.00 98.56 102 TYR A C 1
ATOM 840 O O . TYR A 1 102 ? -5.420 -0.911 0.787 1.00 98.56 102 TYR A O 1
ATOM 848 N N . TYR A 1 103 ? -3.212 -1.171 0.506 1.00 98.69 103 TYR A N 1
ATOM 849 C CA . TYR A 1 103 ? -2.992 -0.068 -0.412 1.00 98.69 103 TYR A CA 1
ATOM 850 C C . TYR A 1 103 ? -2.217 -0.572 -1.631 1.00 98.69 103 TYR A C 1
ATOM 852 O O . TYR A 1 103 ? -1.241 -1.315 -1.491 1.00 98.69 103 TYR A O 1
ATOM 860 N N . LEU A 1 104 ? -2.671 -0.203 -2.826 1.00 98.25 104 LEU A N 1
ATOM 861 C CA . LEU A 1 104 ? -2.007 -0.518 -4.088 1.00 98.25 104 LEU A CA 1
ATOM 862 C C . LEU A 1 104 ? -1.367 0.742 -4.645 1.00 98.25 104 LEU A C 1
ATOM 864 O O . LEU A 1 104 ? -2.028 1.770 -4.755 1.00 98.25 104 LEU A O 1
ATOM 868 N N . PHE A 1 105 ? -0.100 0.627 -5.021 1.00 98.31 105 PHE A N 1
ATOM 869 C CA . PHE A 1 105 ? 0.676 1.703 -5.615 1.00 98.31 105 PHE A CA 1
ATOM 870 C C . PHE A 1 105 ? 1.229 1.244 -6.961 1.00 98.31 105 PHE A C 1
ATOM 872 O O . PHE A 1 105 ? 2.143 0.414 -7.003 1.00 98.31 105 PHE A O 1
ATOM 879 N N . ASP A 1 106 ? 0.658 1.762 -8.045 1.00 96.69 106 ASP A N 1
ATOM 880 C CA . ASP A 1 106 ? 1.026 1.388 -9.404 1.00 96.69 106 ASP A CA 1
ATOM 881 C C . ASP A 1 106 ? 1.941 2.456 -10.008 1.00 96.69 106 ASP A C 1
ATOM 883 O O . ASP A 1 106 ? 1.612 3.645 -10.042 1.00 96.69 106 ASP A O 1
ATOM 887 N N . THR A 1 107 ? 3.090 2.030 -10.531 1.00 96.62 107 THR A N 1
ATOM 888 C CA . THR A 1 107 ? 4.040 2.903 -11.228 1.00 96.62 107 THR A CA 1
ATOM 889 C C . THR A 1 107 ? 4.458 2.331 -12.567 1.00 96.62 107 THR A C 1
ATOM 891 O O . THR A 1 107 ? 4.586 1.119 -12.727 1.00 96.62 107 THR A O 1
ATOM 894 N N . ASP A 1 108 ? 4.758 3.191 -13.531 1.00 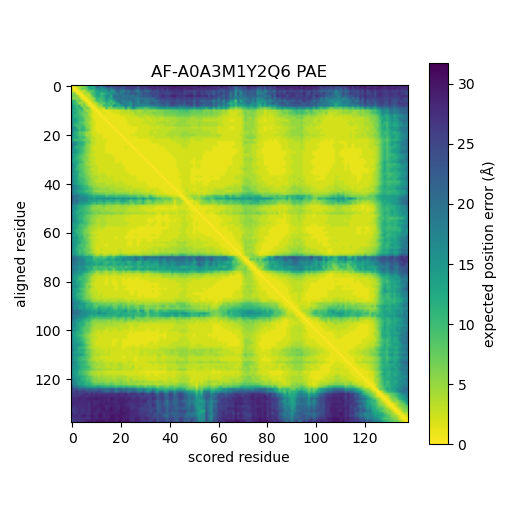94.06 108 ASP A N 1
ATOM 895 C CA . ASP A 1 108 ? 5.395 2.753 -14.770 1.00 94.06 108 ASP A CA 1
ATOM 896 C C . ASP A 1 108 ? 6.862 2.322 -14.513 1.00 94.06 108 ASP A C 1
ATOM 898 O O . ASP A 1 108 ? 7.389 2.511 -13.409 1.00 94.06 108 ASP A O 1
ATOM 902 N N . PRO A 1 109 ? 7.561 1.733 -15.503 1.00 90.19 109 PRO A N 1
ATOM 903 C CA . PRO A 1 109 ? 8.958 1.327 -15.340 1.00 90.19 109 PRO A CA 1
ATOM 904 C C . PRO A 1 109 ? 9.932 2.474 -15.035 1.00 90.19 109 PRO A C 1
ATOM 906 O O . PRO A 1 109 ? 11.051 2.203 -14.604 1.00 90.19 109 PRO A O 1
ATOM 909 N N . GLN A 1 110 ? 9.522 3.727 -15.252 1.00 92.19 110 GLN A N 1
ATOM 910 C CA . GLN A 1 110 ? 10.305 4.923 -14.936 1.00 92.19 110 GLN A CA 1
ATOM 911 C C . GLN A 1 110 ? 9.965 5.504 -13.564 1.00 92.19 110 GLN A C 1
ATOM 913 O O . GLN A 1 110 ? 10.470 6.563 -13.203 1.00 92.19 110 GLN A O 1
ATOM 918 N N . GLY A 1 111 ? 9.128 4.810 -12.789 1.00 92.31 111 GLY A N 1
ATOM 919 C CA . GLY A 1 111 ? 8.727 5.226 -11.457 1.00 92.31 111 GLY A CA 1
ATOM 920 C C . GLY A 1 111 ? 7.666 6.325 -11.447 1.00 92.31 111 GLY A C 1
ATOM 921 O O . GLY A 1 111 ? 7.381 6.853 -10.371 1.00 92.31 111 GLY A O 1
ATOM 922 N N . THR A 1 112 ? 7.060 6.678 -12.583 1.00 95.50 112 THR A N 1
ATOM 923 C CA . THR A 1 112 ? 5.935 7.623 -12.618 1.00 95.50 112 THR A CA 1
ATOM 924 C C . THR A 1 112 ? 4.719 6.968 -11.985 1.00 95.50 112 THR A C 1
ATOM 926 O O . THR A 1 112 ? 4.414 5.821 -12.304 1.00 95.50 112 THR A O 1
ATOM 929 N N . VAL A 1 113 ? 4.015 7.680 -11.100 1.00 95.81 113 VAL A N 1
ATOM 930 C CA . VAL A 1 113 ? 2.777 7.161 -10.505 1.00 95.81 113 VAL A CA 1
ATOM 931 C C . VAL A 1 113 ? 1.705 7.080 -11.577 1.00 95.81 113 VAL A C 1
ATOM 933 O O . VAL A 1 113 ? 1.420 8.047 -12.281 1.00 95.81 113 VAL A O 1
ATOM 936 N N . VAL A 1 114 ? 1.146 5.889 -11.700 1.00 93.38 114 VAL A N 1
ATOM 937 C CA . VAL A 1 114 ? 0.177 5.517 -12.719 1.00 93.38 114 VAL A CA 1
ATOM 938 C C . VAL A 1 114 ? -1.222 5.475 -12.118 1.00 93.38 114 VAL A C 1
ATOM 940 O O . VAL A 1 114 ? -2.179 5.878 -12.788 1.00 93.38 114 VAL A O 1
ATOM 943 N N . ASP A 1 115 ? -1.329 4.967 -10.890 1.00 94.62 115 ASP A N 1
ATOM 944 C CA . ASP A 1 115 ? -2.558 4.915 -10.103 1.00 94.62 115 ASP A CA 1
ATOM 945 C C . ASP A 1 115 ? -2.269 4.552 -8.639 1.00 94.62 115 ASP A C 1
ATOM 947 O O . ASP A 1 115 ? -1.231 3.949 -8.342 1.00 94.62 115 ASP A O 1
ATOM 951 N N . ASP A 1 116 ? -3.204 4.852 -7.738 1.00 96.50 116 ASP A N 1
ATOM 952 C CA . ASP A 1 116 ? -3.141 4.408 -6.349 1.00 96.50 116 ASP A CA 1
ATOM 953 C C . ASP A 1 116 ? -4.513 4.202 -5.695 1.00 96.50 116 ASP A C 1
ATOM 955 O O . ASP A 1 116 ? -5.478 4.912 -5.962 1.00 96.50 116 ASP A O 1
ATOM 959 N N . TRP A 1 117 ? -4.611 3.187 -4.833 1.00 96.62 117 TRP A N 1
ATOM 960 C CA . TRP A 1 117 ? -5.891 2.757 -4.266 1.00 96.62 117 TRP A CA 1
ATOM 961 C C . TRP A 1 117 ? -5.738 2.366 -2.806 1.00 96.62 117 TRP A C 1
ATOM 963 O O . TRP A 1 117 ? -4.988 1.447 -2.481 1.00 96.62 117 TRP A O 1
ATOM 973 N N . LEU A 1 118 ? -6.511 3.004 -1.930 1.00 97.94 118 LEU A N 1
ATOM 974 C CA . LEU A 1 118 ? -6.704 2.559 -0.554 1.00 97.94 118 LEU A CA 1
ATOM 975 C C . LEU A 1 118 ? -7.944 1.664 -0.486 1.00 97.94 118 LEU A C 1
ATOM 977 O O . LEU A 1 118 ? -9.035 2.095 -0.855 1.00 97.94 118 LEU A O 1
ATOM 981 N N . VAL A 1 119 ? -7.789 0.437 0.013 1.00 97.50 119 VAL A N 1
ATOM 982 C CA . VAL A 1 119 ? -8.882 -0.535 0.163 1.00 97.50 119 VAL A CA 1
ATOM 983 C C . VAL A 1 119 ? -8.984 -0.970 1.627 1.00 97.50 119 VAL A C 1
ATOM 985 O O . VAL A 1 119 ? -8.325 -1.927 2.040 1.00 97.50 119 VAL A O 1
ATOM 988 N N . PRO A 1 120 ? -9.781 -0.259 2.443 1.00 94.38 120 PRO A N 1
ATOM 989 C CA . PRO A 1 120 ? -9.983 -0.594 3.848 1.00 94.38 120 PRO A CA 1
ATOM 990 C C . PRO A 1 120 ? -10.862 -1.838 4.006 1.00 94.38 120 PRO A C 1
ATOM 992 O O . PRO A 1 120 ? -11.953 -1.914 3.445 1.00 94.38 120 PRO A O 1
ATOM 995 N N . ASP A 1 121 ? -10.419 -2.774 4.840 1.00 95.50 121 ASP A N 1
ATOM 996 C CA . ASP A 1 121 ? -11.196 -3.941 5.276 1.00 95.50 121 ASP A CA 1
ATOM 997 C C . ASP A 1 121 ? -11.016 -4.122 6.784 1.00 95.50 121 ASP A C 1
ATOM 999 O O . ASP A 1 121 ? -10.405 -5.062 7.289 1.00 95.50 121 ASP A O 1
ATOM 1003 N N . ILE A 1 122 ? -11.445 -3.102 7.523 1.00 91.75 122 ILE A N 1
ATOM 1004 C CA . ILE A 1 122 ? -11.175 -3.016 8.955 1.00 91.75 122 ILE A CA 1
ATOM 1005 C C . ILE A 1 122 ? -12.072 -4.028 9.682 1.00 91.75 122 ILE A C 1
ATOM 1007 O O . ILE A 1 122 ? -13.297 -3.986 9.516 1.00 91.75 122 ILE A O 1
ATOM 1011 N N . PRO A 1 123 ? -11.530 -4.915 10.532 1.00 86.56 123 PRO A N 1
ATOM 1012 C CA . PRO A 1 123 ? -12.338 -5.874 11.275 1.00 86.56 123 PRO A CA 1
ATOM 1013 C C . PRO A 1 123 ? -13.268 -5.164 12.270 1.00 86.56 123 PRO A C 1
ATOM 1015 O O . PRO A 1 123 ? -12.946 -4.117 12.834 1.00 86.56 123 PRO A O 1
ATOM 1018 N N . ARG A 1 124 ? -14.474 -5.708 12.487 1.00 80.12 124 ARG A N 1
ATOM 1019 C CA . ARG A 1 124 ? -15.343 -5.257 13.590 1.00 80.12 124 ARG A CA 1
ATOM 1020 C C . ARG A 1 124 ? -14.821 -5.887 14.872 1.00 80.12 124 ARG A C 1
ATOM 1022 O O . ARG A 1 124 ? -15.083 -7.060 15.113 1.00 80.12 124 ARG A O 1
ATOM 1029 N N . MET A 1 125 ? -14.093 -5.132 15.685 1.00 70.38 125 MET A N 1
ATOM 1030 C CA . MET A 1 125 ? -13.689 -5.636 16.995 1.00 70.38 125 MET A CA 1
ATOM 1031 C C . MET A 1 125 ? -14.865 -5.529 17.966 1.00 70.38 125 MET A C 1
ATOM 1033 O O . MET A 1 125 ? -15.403 -4.448 18.210 1.00 70.38 125 MET A O 1
ATOM 1037 N N . GLY A 1 126 ? -15.332 -6.680 18.445 1.00 52.12 126 GLY A N 1
ATOM 1038 C CA . GLY A 1 126 ? -16.478 -6.779 19.338 1.00 52.12 126 GLY A CA 1
ATOM 1039 C C . GLY A 1 126 ? -16.095 -6.393 20.760 1.00 52.12 126 GLY A C 1
ATOM 1040 O O . GLY A 1 126 ? -15.624 -7.233 21.509 1.00 52.12 126 GLY A O 1
ATOM 1041 N N . GLY A 1 127 ? -16.325 -5.141 21.157 1.00 48.78 127 GLY A N 1
ATOM 1042 C CA . GLY A 1 127 ? -16.300 -4.773 22.571 1.00 48.78 127 GLY A CA 1
ATOM 1043 C C . GLY A 1 127 ? -16.040 -3.290 22.852 1.00 48.78 127 GLY A C 1
ATOM 1044 O O . GLY A 1 127 ? -15.468 -2.584 22.020 1.00 48.78 127 GLY A O 1
ATOM 1045 N N . PRO A 1 128 ? -16.423 -2.803 24.049 1.00 47.41 128 PRO A N 1
ATOM 1046 C CA . PRO A 1 128 ? -16.296 -1.397 24.453 1.00 47.41 128 PRO A CA 1
ATOM 1047 C C . PRO A 1 128 ? -14.846 -0.870 24.478 1.00 47.41 128 PRO A C 1
ATOM 1049 O O . PRO A 1 128 ? -14.643 0.340 24.554 1.00 47.41 128 PRO A O 1
ATOM 1052 N N . ALA A 1 129 ? -13.842 -1.745 24.343 1.00 48.34 129 ALA A N 1
ATOM 1053 C CA . ALA A 1 129 ? -12.424 -1.394 24.257 1.00 48.34 129 ALA A CA 1
ATOM 1054 C C . ALA A 1 129 ? -12.032 -0.661 22.956 1.00 48.34 129 ALA A C 1
ATOM 1056 O O . ALA A 1 129 ? -11.027 0.046 22.945 1.00 48.34 129 ALA A O 1
ATOM 1057 N N . GLY A 1 130 ? -12.840 -0.738 21.887 1.00 46.53 130 GLY A N 1
ATOM 1058 C CA . GLY A 1 130 ? -12.607 0.022 20.647 1.00 46.53 130 GLY A CA 1
ATOM 1059 C C . GLY A 1 130 ? -12.702 1.548 20.811 1.00 46.53 130 GLY A C 1
ATOM 1060 O O . GLY A 1 130 ? -12.234 2.285 19.951 1.00 46.53 130 GLY A O 1
ATOM 1061 N N . ARG A 1 131 ? -13.266 2.033 21.928 1.00 49.25 131 ARG A N 1
ATOM 1062 C CA . ARG A 1 131 ? -13.295 3.464 22.277 1.00 49.25 131 ARG A CA 1
ATOM 1063 C C . ARG A 1 131 ? -12.059 3.928 23.056 1.00 49.25 131 ARG A C 1
ATOM 1065 O O . ARG A 1 131 ? -11.791 5.118 23.093 1.00 49.25 131 ARG A O 1
ATOM 1072 N N . ALA A 1 132 ? -11.287 3.019 23.656 1.00 47.06 132 ALA A N 1
ATOM 1073 C CA . ALA A 1 132 ? -10.256 3.383 24.633 1.00 47.06 132 ALA A CA 1
ATOM 1074 C C . ALA A 1 132 ? -8.905 3.820 24.029 1.00 47.06 132 ALA A C 1
ATOM 1076 O O . ALA A 1 132 ? -8.065 4.327 24.758 1.00 47.06 132 ALA A O 1
ATOM 1077 N N . GLN A 1 133 ? -8.683 3.684 22.715 1.00 50.53 133 GLN A N 1
ATOM 1078 C CA . GLN A 1 133 ? -7.511 4.287 22.047 1.00 50.53 133 GLN A CA 1
ATOM 1079 C C . GLN A 1 133 ? -7.752 5.739 21.589 1.00 50.53 133 GLN A C 1
ATOM 1081 O O . GLN A 1 133 ? -6.927 6.307 20.876 1.00 50.53 133 GLN A O 1
ATOM 1086 N N . GLN A 1 134 ? -8.879 6.348 21.976 1.00 52.41 134 GLN A N 1
ATOM 1087 C CA . GLN A 1 134 ? -9.209 7.729 21.613 1.00 52.41 134 GLN A CA 1
ATOM 1088 C C . GLN A 1 134 ? -8.485 8.778 22.479 1.00 52.41 134 GLN A C 1
ATOM 1090 O O . GLN A 1 134 ? -8.287 9.890 21.988 1.00 52.41 134 GLN A O 1
ATOM 1095 N N . ASP A 1 135 ? -7.987 8.404 23.666 1.00 45.16 135 ASP A N 1
ATOM 1096 C CA . ASP A 1 135 ? -7.476 9.338 24.679 1.00 45.16 135 ASP A CA 1
ATOM 1097 C C . ASP A 1 135 ? -6.151 8.880 25.322 1.00 45.16 135 ASP A C 1
ATOM 1099 O O . ASP A 1 135 ? -6.127 8.485 26.482 1.00 45.16 135 ASP A O 1
ATOM 1103 N N . GLU A 1 136 ? -5.020 8.977 24.617 1.00 37.72 136 GLU A N 1
ATOM 1104 C CA . GLU A 1 136 ? -3.736 9.220 25.299 1.00 37.72 136 GLU A CA 1
ATOM 1105 C C . GLU A 1 136 ? -2.940 10.293 24.532 1.00 37.72 136 GLU A C 1
ATOM 1107 O O . GLU A 1 136 ? -2.492 10.044 23.407 1.00 37.72 136 GLU A O 1
ATOM 1112 N N . PRO A 1 137 ? -2.790 11.512 25.085 1.00 45.88 137 PRO A N 1
ATOM 1113 C CA . PRO A 1 137 ? -1.766 12.444 24.636 1.00 45.88 137 PRO A CA 1
ATOM 1114 C C . PRO A 1 137 ? -0.394 11.930 25.100 1.00 45.88 137 PRO A C 1
ATOM 1116 O O . PRO A 1 137 ? -0.236 11.560 26.264 1.00 45.88 137 PRO A O 1
ATOM 1119 N N . GLN A 1 138 ? 0.575 11.885 24.179 1.00 45.28 138 GLN A N 1
ATOM 1120 C CA . GLN A 1 138 ? 1.996 11.781 24.534 1.00 45.28 138 GLN A CA 1
ATOM 1121 C C . GLN A 1 138 ? 2.483 13.088 25.155 1.00 45.28 138 GLN A C 1
ATOM 1123 O O . GLN A 1 138 ? 2.030 14.156 24.680 1.00 45.28 138 GLN A O 1
#

Mean predicted aligned error: 7.95 Å

Sequence (138 aa):
MNTHMESMDHAGALLSRISAQQELPERALTAAREALRRTWQEEQEHSTTVLRGYRPTAFILRVERQELVFRHDWRTVPFVRTHVGLYLRDPERRSQELAAGYYLFDTDPQGTVVDDWLVPDIPRMGGPAGRAQQDEPQ

Secondary structure (DSSP, 8-state):
--HHHHHHHHHHHHHHHHHHHTTHHHHHHHHHHHHHHHHHHHHHHH---TTTT--GGG-EEEEEEEEEE--BTTBSS-EEEEEEEEEEE-SSSTT-EEEEEEEEEEE-TT--EEEEEEEE------SGGGGGGG----

pLDDT: mean 85.75, std 16.94, range [37.72, 98.75]